Protein AF-A0A2L1J143-F1 (afdb_monomer_lite)

InterPro domains:
  IPR001646 Pentapeptide repeat [PF00805] (12-34)

Radius of gyration: 12.17 Å; chains: 1; bounding box: 36×21×25 Å

Structure (mmCIF, N/CA/C/O backbone):
data_AF-A0A2L1J143-F1
#
_entry.id   AF-A0A2L1J143-F1
#
loop_
_atom_site.group_PDB
_atom_site.id
_atom_site.type_symbol
_atom_site.label_atom_id
_atom_site.label_alt_id
_atom_site.label_comp_id
_atom_site.label_asym_id
_atom_site.label_entity_id
_atom_site.label_seq_id
_atom_site.pdbx_PDB_ins_code
_atom_site.Cartn_x
_atom_site.Cartn_y
_atom_site.Cartn_z
_atom_site.occupancy
_atom_site.B_iso_or_equiv
_atom_site.auth_seq_id
_atom_site.auth_comp_id
_atom_site.auth_asym_id
_atom_site.auth_atom_id
_atom_site.pdbx_PDB_model_num
ATOM 1 N N . ASP A 1 1 ? -25.899 2.446 14.691 1.00 42.09 1 ASP A N 1
ATOM 2 C CA . ASP A 1 1 ? -24.787 2.037 13.808 1.00 42.09 1 ASP A CA 1
ATOM 3 C C . ASP A 1 1 ? -24.909 0.572 13.435 1.00 42.09 1 ASP A C 1
ATOM 5 O O . ASP A 1 1 ? -24.894 -0.279 14.316 1.00 42.09 1 ASP A O 1
ATOM 9 N N . MET A 1 2 ? -25.127 0.269 12.154 1.00 38.38 2 MET A N 1
ATOM 10 C CA . MET A 1 2 ? -25.334 -1.104 11.686 1.00 38.38 2 MET A CA 1
ATOM 11 C C . MET A 1 2 ? -23.997 -1.671 11.197 1.00 38.38 2 MET A C 1
ATOM 13 O O . MET A 1 2 ? -23.561 -1.380 10.086 1.00 38.38 2 MET A O 1
ATOM 17 N N . ILE A 1 3 ? -23.329 -2.454 12.047 1.00 50.84 3 ILE A N 1
ATOM 18 C CA . ILE A 1 3 ? -22.162 -3.251 11.655 1.00 50.84 3 ILE A CA 1
ATOM 19 C C . ILE A 1 3 ? -22.691 -4.379 10.767 1.00 50.84 3 ILE A C 1
ATOM 21 O O . ILE A 1 3 ? -23.369 -5.291 11.239 1.00 50.84 3 ILE A O 1
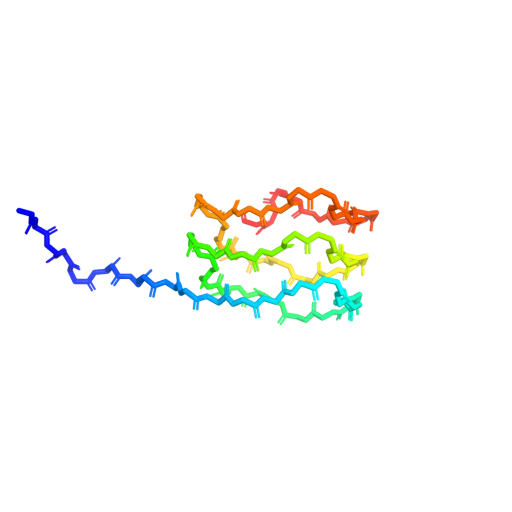ATOM 25 N N . THR A 1 4 ? -22.452 -4.284 9.461 1.00 53.72 4 THR A N 1
ATOM 26 C CA . THR A 1 4 ? -22.783 -5.359 8.520 1.00 53.72 4 THR A CA 1
ATOM 27 C C . THR A 1 4 ? -21.662 -6.398 8.523 1.00 53.72 4 THR A C 1
ATOM 29 O O . THR A 1 4 ? -20.523 -6.115 8.884 1.00 53.72 4 THR A O 1
ATOM 32 N N . THR A 1 5 ? -21.959 -7.628 8.112 1.00 53.56 5 THR A N 1
ATOM 33 C CA . THR A 1 5 ? -21.061 -8.803 8.139 1.00 53.56 5 THR A CA 1
ATOM 34 C C . THR A 1 5 ? -19.820 -8.712 7.229 1.00 53.56 5 THR A C 1
ATOM 36 O O . THR A 1 5 ? -19.137 -9.710 7.012 1.00 53.56 5 THR A O 1
ATOM 39 N N . ARG A 1 6 ? -19.500 -7.522 6.704 1.00 52.41 6 ARG A N 1
ATOM 40 C CA . ARG A 1 6 ? -18.298 -7.213 5.913 1.00 52.41 6 ARG A CA 1
ATOM 41 C C . ARG A 1 6 ? -17.668 -5.884 6.328 1.00 52.41 6 ARG A C 1
ATOM 43 O O . ARG A 1 6 ? -17.289 -5.089 5.479 1.00 52.41 6 ARG A O 1
ATOM 50 N N . THR A 1 7 ? -17.602 -5.596 7.622 1.00 49.25 7 THR A N 1
ATOM 51 C CA . THR A 1 7 ? -16.882 -4.412 8.103 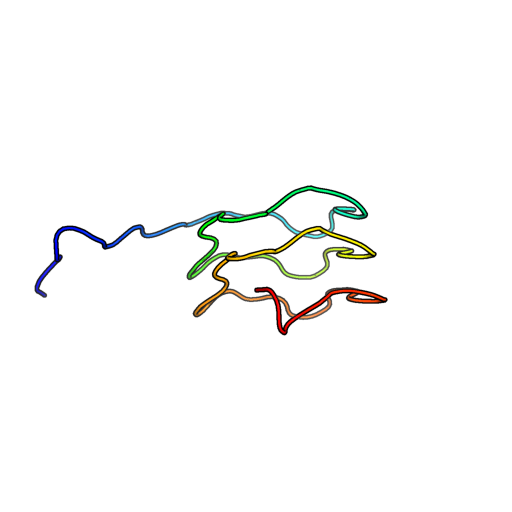1.00 49.25 7 THR A CA 1
ATOM 52 C C . THR A 1 7 ? -15.582 -4.854 8.764 1.00 49.25 7 THR A C 1
ATOM 54 O O . THR A 1 7 ? -15.584 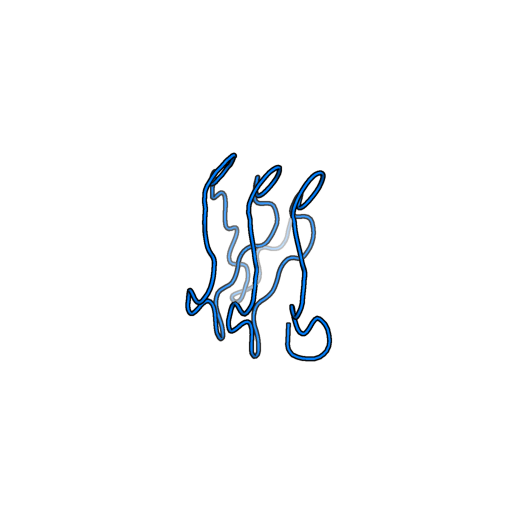-5.342 9.891 1.00 49.25 7 THR A O 1
ATOM 57 N N . TRP A 1 8 ? -14.471 -4.737 8.036 1.00 57.12 8 TRP A N 1
ATOM 58 C CA . TRP A 1 8 ? -13.125 -4.906 8.579 1.00 57.12 8 TRP A CA 1
ATOM 59 C C . TRP A 1 8 ? -12.575 -3.514 8.879 1.00 57.12 8 TRP A C 1
ATOM 61 O O . TRP A 1 8 ? -12.203 -2.780 7.973 1.00 57.12 8 TRP A O 1
ATOM 71 N N . PHE A 1 9 ? -12.570 -3.125 10.154 1.00 56.22 9 PHE A N 1
ATOM 72 C CA . PHE A 1 9 ? -11.848 -1.932 10.583 1.00 56.22 9 PHE A CA 1
ATOM 73 C C . PHE A 1 9 ? -10.381 -2.321 10.745 1.00 56.22 9 PHE A C 1
ATOM 75 O O . PHE A 1 9 ? -10.037 -3.041 11.683 1.00 56.22 9 PHE A O 1
ATOM 82 N N . CYS A 1 10 ? -9.532 -1.895 9.815 1.00 65.00 10 CYS A N 1
ATOM 83 C CA . CYS A 1 10 ? -8.095 -1.972 10.015 1.00 65.00 10 CYS A CA 1
ATOM 84 C C . CYS A 1 10 ? -7.648 -0.707 10.760 1.00 65.00 10 CYS A C 1
ATOM 86 O O . CYS A 1 10 ? -8.134 0.385 10.505 1.00 65.00 10 CYS A O 1
ATOM 88 N N . SER A 1 11 ? -6.770 -0.865 11.739 1.00 76.25 11 SER A N 1
ATOM 89 C CA . SER A 1 11 ? -6.113 0.239 12.438 1.00 76.25 11 SER A CA 1
ATOM 90 C C . SER A 1 11 ? -4.641 -0.128 12.505 1.00 76.25 11 SER A C 1
ATOM 92 O O . SER A 1 11 ? -4.136 -0.538 13.550 1.00 76.25 11 SER A O 1
ATOM 94 N N . ALA A 1 12 ? -3.982 -0.095 11.350 1.00 86.94 12 ALA A N 1
ATOM 95 C CA . ALA A 1 12 ? -2.548 -0.308 11.250 1.00 86.94 12 ALA A CA 1
ATOM 96 C C . ALA A 1 12 ? -1.816 1.031 11.371 1.00 86.94 12 ALA A C 1
ATOM 98 O O . ALA A 1 12 ? -2.268 2.045 10.838 1.00 86.94 12 ALA A O 1
ATOM 99 N N . TYR A 1 13 ? -0.676 1.001 12.054 1.00 94.88 13 TYR A N 1
ATOM 100 C CA . TYR A 1 13 ? 0.271 2.105 12.113 1.00 94.88 13 TYR A CA 1
ATOM 101 C C . TYR A 1 13 ? 1.589 1.616 11.520 1.00 94.88 13 TYR A C 1
ATOM 103 O O . TYR A 1 13 ? 2.314 0.840 12.146 1.00 94.88 13 TYR A O 1
ATOM 111 N N . ILE A 1 14 ? 1.858 2.009 10.278 1.00 94.38 14 ILE A N 1
ATOM 112 C CA . ILE A 1 14 ? 3.092 1.687 9.561 1.00 94.38 14 ILE A CA 1
ATOM 113 C C . ILE A 1 14 ? 3.546 3.002 8.965 1.00 94.38 14 ILE A C 1
ATOM 115 O O . ILE A 1 14 ? 2.922 3.471 8.026 1.00 94.38 14 ILE A O 1
ATOM 119 N N . THR A 1 15 ? 4.583 3.623 9.510 1.00 97.50 15 THR A N 1
ATOM 120 C CA . THR A 1 15 ? 5.025 4.947 9.056 1.00 97.50 15 THR A CA 1
ATOM 121 C C . THR A 1 15 ? 6.538 4.984 8.923 1.00 97.50 15 THR A C 1
ATOM 123 O O . THR A 1 15 ? 7.243 4.155 9.513 1.00 97.50 15 THR A O 1
ATOM 126 N N . ASN A 1 16 ? 7.038 5.903 8.095 1.00 97.62 16 ASN A N 1
ATOM 127 C CA . ASN A 1 16 ? 8.469 6.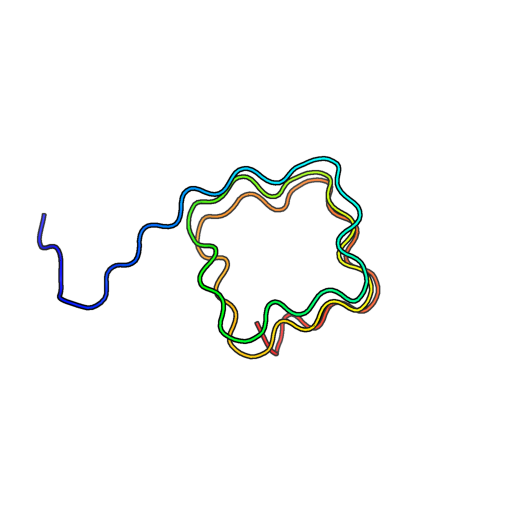112 7.860 1.00 97.62 16 ASN A CA 1
ATOM 128 C C . ASN A 1 16 ? 9.242 4.814 7.510 1.00 97.62 16 ASN A C 1
ATOM 130 O O . ASN A 1 16 ? 10.380 4.599 7.935 1.00 97.62 16 ASN A O 1
ATOM 134 N N . THR A 1 17 ? 8.594 3.902 6.774 1.00 97.81 17 THR A N 1
ATOM 135 C CA . THR A 1 17 ? 9.100 2.563 6.448 1.00 97.81 17 THR A CA 1
ATOM 136 C C . THR A 1 17 ? 9.311 2.398 4.943 1.00 97.81 17 THR A C 1
ATOM 138 O O . THR A 1 17 ? 8.566 2.915 4.108 1.00 97.81 17 THR A O 1
ATOM 141 N N . ASN A 1 18 ? 10.332 1.624 4.566 1.00 97.88 18 ASN A N 1
ATOM 142 C CA . ASN A 1 18 ? 10.516 1.205 3.182 1.00 97.88 18 ASN A CA 1
ATOM 143 C C . ASN A 1 18 ? 9.686 -0.052 2.884 1.00 97.88 18 ASN A C 1
ATOM 145 O O . ASN A 1 18 ? 10.088 -1.156 3.244 1.00 97.88 18 ASN A O 1
ATOM 149 N N . LEU A 1 19 ? 8.555 0.122 2.201 1.00 97.38 19 LEU A N 1
ATOM 150 C 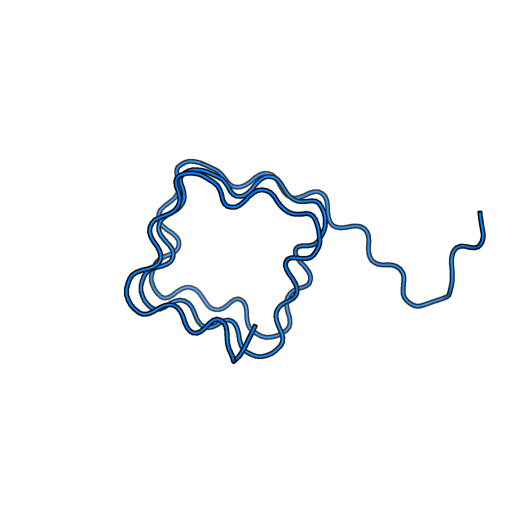CA . LEU A 1 19 ? 7.657 -0.954 1.774 1.00 97.38 19 LEU A CA 1
ATOM 151 C C . LEU A 1 19 ? 7.879 -1.362 0.312 1.00 97.38 19 LEU A C 1
ATOM 153 O O . LEU A 1 19 ? 7.075 -2.108 -0.238 1.00 97.38 19 LEU A O 1
ATOM 157 N N . SER A 1 20 ? 8.948 -0.891 -0.335 1.00 97.00 20 SER A N 1
ATOM 158 C CA . SER A 1 20 ? 9.179 -1.143 -1.761 1.00 97.00 20 SER A CA 1
ATOM 159 C C . SER A 1 20 ? 9.123 -2.635 -2.090 1.00 97.00 20 SER A C 1
ATOM 161 O O . SER A 1 20 ? 9.710 -3.456 -1.385 1.00 97.00 20 SER A O 1
ATOM 163 N N . TYR A 1 21 ? 8.441 -2.973 -3.185 1.00 96.50 21 TYR A N 1
ATOM 164 C CA . TYR A 1 21 ? 8.250 -4.342 -3.681 1.00 96.50 21 TYR A CA 1
ATOM 165 C C . TYR A 1 21 ? 7.494 -5.295 -2.738 1.00 96.50 21 TYR A C 1
ATOM 167 O O . TYR A 1 21 ? 7.400 -6.490 -3.024 1.00 96.50 21 TYR A O 1
ATOM 175 N N . ALA A 1 22 ? 6.922 -4.797 -1.637 1.00 96.12 22 ALA A N 1
ATOM 176 C CA . ALA A 1 22 ? 6.056 -5.594 -0.780 1.00 96.12 22 ALA A CA 1
ATOM 177 C C . ALA A 1 22 ? 4.756 -5.984 -1.504 1.00 96.12 22 ALA A C 1
ATOM 179 O O . ALA A 1 22 ? 4.254 -5.269 -2.380 1.00 96.12 22 ALA A O 1
ATOM 180 N N . ASN A 1 23 ? 4.195 -7.129 -1.112 1.00 95.81 23 ASN A N 1
ATOM 181 C CA . ASN A 1 23 ? 2.929 -7.619 -1.640 1.00 95.81 23 ASN A CA 1
ATOM 182 C C . ASN A 1 23 ? 1.786 -7.325 -0.663 1.00 95.81 23 ASN A C 1
ATOM 184 O O . ASN A 1 23 ? 1.662 -7.976 0.372 1.00 95.81 23 ASN A O 1
ATOM 188 N N . PHE A 1 24 ? 0.945 -6.367 -1.038 1.00 94.94 24 PHE A N 1
ATOM 189 C CA . PHE A 1 24 ? -0.281 -5.968 -0.350 1.00 94.94 24 PHE A CA 1
ATOM 190 C C . PHE A 1 24 ? -1.543 -6.376 -1.122 1.00 94.94 24 PHE A C 1
ATOM 192 O O . PHE A 1 24 ? -2.629 -5.874 -0.841 1.00 94.94 24 PHE A O 1
ATOM 199 N N . SER A 1 25 ? -1.440 -7.288 -2.091 1.00 94.62 25 SER A N 1
ATOM 200 C CA . SER A 1 25 ? -2.590 -7.708 -2.896 1.00 94.62 25 SER A CA 1
ATOM 201 C C . SER A 1 25 ? -3.724 -8.224 -2.004 1.00 94.62 25 SER A C 1
ATOM 203 O O . SER A 1 25 ? -3.518 -9.118 -1.182 1.00 94.62 25 SER A O 1
ATOM 205 N N . LYS A 1 26 ? -4.934 -7.688 -2.206 1.00 93.06 26 LYS A N 1
ATOM 206 C CA . LYS A 1 26 ? -6.171 -8.012 -1.470 1.00 93.06 26 LYS A CA 1
ATOM 207 C C . LYS A 1 26 ? -6.158 -7.670 0.026 1.00 93.06 26 LYS A C 1
ATOM 209 O O . LYS A 1 26 ? -7.029 -8.143 0.758 1.00 93.06 26 LYS A O 1
ATOM 214 N N . VAL A 1 27 ? -5.190 -6.886 0.498 1.00 90.94 27 VAL A N 1
ATOM 215 C CA . VAL A 1 27 ? -5.150 -6.437 1.896 1.00 90.94 27 VAL A CA 1
ATOM 216 C C . VAL A 1 27 ? -6.137 -5.284 2.094 1.00 90.94 27 VAL A C 1
ATOM 218 O O . VAL A 1 27 ? -6.248 -4.396 1.255 1.00 90.94 27 VAL A O 1
ATOM 221 N N . VAL A 1 28 ? -6.848 -5.288 3.223 1.00 91.12 28 VAL A N 1
ATOM 222 C CA . VAL A 1 28 ? -7.715 -4.180 3.644 1.00 91.12 28 VAL A CA 1
ATOM 223 C C . VAL A 1 28 ? -6.946 -3.308 4.631 1.00 91.12 28 VAL A C 1
ATOM 225 O O . VAL A 1 28 ? -6.714 -3.701 5.775 1.00 91.12 28 VAL A O 1
ATOM 228 N N . LEU A 1 29 ? -6.534 -2.132 4.169 1.00 91.12 29 LEU A N 1
ATOM 229 C CA . LEU A 1 29 ? -5.828 -1.102 4.927 1.00 91.12 29 LEU A CA 1
ATOM 230 C C . LEU A 1 29 ? -6.682 0.165 4.961 1.00 91.12 29 LEU A C 1
ATOM 232 O O . LEU A 1 29 ? -6.239 1.216 4.517 1.00 91.12 29 LEU A O 1
ATOM 236 N N . GLU A 1 30 ? -7.923 0.070 5.430 1.00 91.25 30 GLU A N 1
ATOM 237 C CA . GLU A 1 30 ? -8.837 1.213 5.571 1.00 91.25 30 GLU A CA 1
ATOM 238 C C . GLU A 1 30 ? -8.635 1.902 6.916 1.00 91.25 30 GLU A C 1
ATOM 240 O O . GLU A 1 30 ? -8.411 1.212 7.904 1.00 91.25 30 GLU A O 1
ATOM 245 N N . LYS A 1 31 ? -8.753 3.235 6.973 1.00 92.25 31 LYS A N 1
ATOM 246 C CA . LYS A 1 31 ? -8.592 4.047 8.200 1.00 92.25 31 LYS A CA 1
ATOM 247 C C . LYS A 1 31 ? -7.270 3.807 8.953 1.00 92.25 31 LYS A C 1
ATOM 249 O O . LYS A 1 31 ? -7.238 3.812 10.181 1.00 92.25 31 LYS A O 1
ATOM 254 N N . CYS A 1 32 ? -6.195 3.569 8.210 1.00 93.25 32 CYS A N 1
ATOM 255 C CA . CYS A 1 32 ? -4.852 3.314 8.721 1.00 93.25 32 CYS A CA 1
ATOM 256 C C . CYS A 1 32 ? -3.952 4.552 8.625 1.00 93.25 32 CYS A C 1
ATOM 258 O O . CYS A 1 32 ? -4.130 5.401 7.753 1.00 93.25 32 CYS A O 1
ATOM 260 N N . GLU A 1 33 ? -2.929 4.580 9.474 1.00 96.62 33 GLU A N 1
ATOM 261 C CA . GLU A 1 33 ? -1.851 5.569 9.455 1.00 96.62 33 GLU A CA 1
ATOM 262 C C . GLU A 1 33 ? -0.681 4.989 8.648 1.00 96.62 33 GLU A C 1
ATOM 264 O O . GLU A 1 33 ? 0.023 4.086 9.115 1.00 96.62 33 GLU A O 1
ATOM 269 N N . LEU A 1 34 ? -0.527 5.456 7.406 1.00 96.88 34 LEU A N 1
ATOM 270 C CA . LEU A 1 34 ? 0.391 4.920 6.391 1.00 96.88 34 LEU A CA 1
ATOM 271 C C . LEU A 1 34 ? 1.313 5.994 5.784 1.00 96.88 34 LEU A C 1
ATOM 273 O O . LEU A 1 34 ? 1.876 5.802 4.695 1.00 96.88 34 LEU A O 1
ATOM 277 N N . TRP A 1 35 ? 1.454 7.125 6.468 1.00 97.75 35 TRP A N 1
ATOM 278 C CA . TRP A 1 35 ? 2.203 8.282 6.000 1.00 97.75 35 TRP A CA 1
ATOM 279 C C . TRP A 1 35 ? 3.724 8.062 6.021 1.00 97.75 35 TRP A C 1
ATOM 281 O O . TRP A 1 35 ? 4.258 7.200 6.724 1.00 97.75 35 TRP A O 1
ATOM 291 N N . GLU A 1 36 ? 4.426 8.837 5.192 1.00 98.44 36 GLU A N 1
ATOM 292 C CA . GLU A 1 36 ? 5.895 8.834 5.035 1.00 98.44 36 GLU A CA 1
ATOM 293 C C . GLU A 1 36 ? 6.519 7.477 4.635 1.00 98.44 36 GLU A C 1
ATOM 295 O O . GLU A 1 36 ? 7.706 7.235 4.835 1.00 98.44 36 GLU A O 1
ATOM 300 N N . ASN A 1 37 ? 5.751 6.565 4.034 1.00 98.25 37 ASN A N 1
ATOM 301 C CA . ASN A 1 37 ? 6.284 5.288 3.544 1.00 98.25 37 ASN A CA 1
ATOM 302 C C . ASN A 1 37 ? 6.762 5.349 2.088 1.00 98.25 37 ASN A C 1
ATOM 304 O O . ASN A 1 37 ? 6.212 6.078 1.260 1.00 98.25 37 ASN A O 1
ATOM 308 N N . ARG A 1 38 ? 7.718 4.483 1.732 1.00 98.38 38 ARG A N 1
ATOM 309 C CA . ARG A 1 38 ? 8.087 4.232 0.328 1.00 98.38 38 ARG A CA 1
ATOM 310 C C . ARG A 1 38 ? 7.326 3.032 -0.232 1.00 98.38 38 ARG A C 1
ATOM 312 O O . ARG A 1 38 ? 7.551 1.911 0.208 1.00 98.38 38 ARG A O 1
ATOM 319 N N . TRP A 1 39 ? 6.512 3.265 -1.255 1.00 97.44 39 TRP A N 1
ATOM 320 C CA . TRP A 1 39 ? 5.632 2.295 -1.920 1.00 97.44 39 TRP A CA 1
ATOM 321 C C . TRP A 1 39 ? 6.109 1.919 -3.331 1.00 97.44 39 TRP A C 1
ATOM 323 O O . TRP A 1 39 ? 5.324 1.548 -4.205 1.00 97.44 39 TRP A O 1
ATOM 333 N N . MET A 1 40 ? 7.409 2.050 -3.597 1.00 96.06 40 MET A N 1
ATOM 334 C CA . MET A 1 40 ? 7.942 1.831 -4.937 1.00 96.06 40 MET A CA 1
ATOM 335 C C . MET A 1 40 ? 7.734 0.377 -5.374 1.00 96.06 40 MET A C 1
ATOM 337 O O . MET A 1 40 ? 8.248 -0.550 -4.749 1.00 96.06 40 MET A O 1
ATOM 341 N N . GLY A 1 41 ? 6.984 0.177 -6.459 1.00 95.38 41 GLY A N 1
ATOM 342 C CA . GLY A 1 41 ? 6.736 -1.149 -7.027 1.00 95.38 41 GLY A CA 1
ATOM 343 C C . GLY A 1 41 ? 5.964 -2.115 -6.119 1.00 95.38 41 GLY A C 1
ATOM 344 O O . GLY A 1 41 ? 6.070 -3.326 -6.314 1.00 95.38 41 GLY A O 1
ATOM 345 N N . THR A 1 42 ? 5.222 -1.630 -5.117 1.00 96.81 42 THR A N 1
ATOM 346 C CA . THR A 1 42 ? 4.362 -2.505 -4.305 1.00 96.81 42 THR A CA 1
ATOM 347 C C . THR A 1 42 ? 3.231 -3.104 -5.129 1.00 96.81 42 THR A C 1
ATOM 349 O O . THR A 1 42 ? 2.612 -2.423 -5.946 1.00 96.81 42 THR A O 1
ATOM 352 N N . GLN A 1 43 ? 2.915 -4.372 -4.868 1.00 96.50 43 GLN A N 1
ATOM 353 C CA . GLN A 1 43 ? 1.763 -5.038 -5.473 1.00 96.50 43 GLN A CA 1
ATOM 354 C C . GLN A 1 43 ? 0.523 -4.743 -4.638 1.00 96.50 43 GLN A C 1
ATOM 356 O O . GLN A 1 43 ? 0.471 -5.124 -3.472 1.00 96.50 43 GLN A O 1
ATOM 361 N N . VAL A 1 44 ? -0.471 -4.086 -5.228 1.00 96.12 44 VAL A N 1
ATOM 362 C CA . VAL A 1 44 ? -1.682 -3.639 -4.519 1.00 96.12 44 VAL A CA 1
ATOM 363 C C . VAL A 1 44 ? -2.966 -4.144 -5.164 1.00 96.12 44 VAL A C 1
ATOM 365 O O . VAL A 1 44 ? -4.024 -3.583 -4.940 1.00 96.12 44 VAL A O 1
ATOM 368 N N . LEU A 1 45 ? -2.903 -5.231 -5.939 1.00 96.44 45 LEU A N 1
ATOM 369 C CA . LEU A 1 45 ? -4.070 -5.753 -6.648 1.00 96.44 45 LEU A CA 1
ATOM 370 C C . LEU A 1 45 ? -5.210 -6.131 -5.681 1.00 96.44 45 LEU A C 1
ATOM 372 O O . LEU A 1 45 ? -5.107 -7.119 -4.951 1.00 96.44 45 LEU A O 1
ATOM 376 N N . GLY A 1 46 ? -6.308 -5.378 -5.723 1.00 94.12 46 GLY A N 1
ATOM 377 C CA . GLY A 1 46 ? -7.498 -5.497 -4.885 1.00 94.12 46 GLY A CA 1
ATOM 378 C C . GLY A 1 46 ? -7.327 -4.976 -3.458 1.00 94.12 46 GLY A C 1
ATOM 379 O O . GLY A 1 46 ? -8.060 -5.433 -2.580 1.00 94.12 46 GLY A O 1
ATOM 380 N N . ALA A 1 47 ? -6.326 -4.134 -3.196 1.00 93.94 47 ALA A N 1
ATOM 381 C CA . ALA A 1 47 ? -6.037 -3.603 -1.869 1.00 93.94 47 ALA A CA 1
ATOM 382 C C . ALA A 1 47 ? -6.820 -2.315 -1.587 1.00 93.94 47 ALA A C 1
ATOM 384 O O . ALA A 1 47 ? -6.713 -1.339 -2.321 1.00 93.94 47 ALA A O 1
ATOM 385 N N . THR A 1 48 ? -7.540 -2.255 -0.466 1.00 91.88 48 THR A N 1
ATOM 386 C CA . THR A 1 48 ? -8.333 -1.064 -0.130 1.00 91.88 48 THR A CA 1
ATOM 387 C C . THR A 1 48 ? -7.587 -0.152 0.838 1.00 91.88 48 THR A C 1
ATOM 389 O O . THR A 1 48 ? -7.015 -0.604 1.828 1.00 91.88 48 THR A O 1
ATOM 392 N N . PHE A 1 49 ? -7.621 1.152 0.555 1.00 93.06 49 PHE A N 1
ATOM 393 C CA . PHE A 1 49 ? -6.980 2.202 1.359 1.00 93.06 49 PHE A CA 1
ATOM 394 C C . PHE A 1 49 ? -7.976 3.276 1.833 1.00 93.06 49 PHE A C 1
ATOM 396 O O . PHE A 1 49 ? -7.597 4.396 2.174 1.00 93.06 49 PHE A O 1
ATOM 403 N N . SER A 1 50 ? -9.276 2.968 1.811 1.00 90.81 50 SER A N 1
ATOM 404 C CA . SER A 1 50 ? -10.351 3.926 2.085 1.00 90.81 50 SER A CA 1
ATOM 405 C C . SER A 1 50 ? -10.186 4.590 3.454 1.00 90.81 50 SER A C 1
ATOM 407 O O . SER A 1 50 ? -10.195 3.928 4.490 1.00 90.81 50 SER A O 1
ATOM 409 N N . GLY A 1 51 ? -10.063 5.917 3.466 1.00 92.06 51 GLY A N 1
ATOM 410 C CA . GLY A 1 51 ? -9.923 6.701 4.696 1.00 92.06 51 GLY A CA 1
ATOM 411 C C . GLY A 1 51 ? -8.569 6.579 5.398 1.00 92.06 51 GLY A C 1
ATOM 412 O O . GLY A 1 51 ? -8.462 7.054 6.522 1.00 92.06 51 GLY A O 1
ATOM 413 N N . SER A 1 52 ? -7.570 5.949 4.778 1.00 93.94 52 SER A N 1
ATOM 414 C CA . SER A 1 52 ? -6.205 5.892 5.310 1.00 93.94 52 SER A CA 1
ATOM 415 C C . SER A 1 52 ? -5.406 7.130 4.942 1.00 93.94 52 SER A C 1
ATOM 417 O O . SER A 1 52 ? -5.589 7.698 3.863 1.00 93.94 52 SER A O 1
ATOM 419 N N . ASP A 1 53 ? -4.492 7.519 5.825 1.00 96.31 53 ASP A N 1
ATOM 420 C CA . ASP A 1 53 ? -3.546 8.591 5.556 1.00 96.31 53 ASP A CA 1
ATOM 421 C C . ASP A 1 53 ? -2.290 8.031 4.883 1.00 96.31 53 ASP A C 1
ATOM 423 O O . ASP A 1 53 ? -1.507 7.313 5.497 1.00 96.31 53 ASP A O 1
ATOM 427 N N . LEU A 1 54 ? -2.112 8.364 3.605 1.00 96.62 54 LEU A N 1
ATOM 428 C CA . LEU A 1 54 ? -0.945 8.022 2.786 1.00 96.62 54 LEU A CA 1
ATOM 429 C C . LEU A 1 54 ? -0.062 9.252 2.494 1.00 96.62 54 LEU A C 1
ATOM 431 O O . LEU A 1 54 ? 0.757 9.235 1.569 1.00 96.62 54 LEU A O 1
ATOM 435 N N . SER A 1 55 ? -0.250 10.347 3.235 1.00 97.81 55 SER A N 1
ATOM 436 C CA . SER A 1 55 ? 0.466 11.604 3.028 1.00 97.81 55 SER A CA 1
ATOM 437 C C . SER A 1 55 ? 1.983 11.444 3.175 1.00 97.81 55 SER A C 1
ATOM 439 O O . SER A 1 55 ? 2.490 10.565 3.869 1.00 97.81 55 SER A O 1
ATOM 441 N N . GLY A 1 56 ? 2.742 12.251 2.431 1.00 97.50 56 GLY A N 1
ATOM 442 C CA . GLY A 1 56 ? 4.209 12.190 2.447 1.00 97.50 56 GLY A CA 1
ATOM 443 C C . GLY A 1 56 ? 4.824 10.900 1.883 1.00 97.50 56 GLY A C 1
ATOM 444 O O . GLY A 1 56 ? 6.043 10.762 1.916 1.00 97.50 56 GLY A O 1
ATOM 445 N N . GLY A 1 57 ? 4.027 9.958 1.368 1.00 97.19 57 GLY A N 1
ATOM 446 C CA . GLY A 1 57 ? 4.544 8.718 0.796 1.00 97.19 57 GLY A CA 1
ATOM 447 C C . GLY A 1 57 ? 5.208 8.895 -0.575 1.00 97.19 57 GLY A C 1
ATOM 448 O O . GLY A 1 57 ? 4.852 9.770 -1.368 1.00 97.19 57 GLY A O 1
ATOM 449 N N . GLU A 1 58 ? 6.157 8.012 -0.885 1.00 97.62 58 GLU A N 1
ATOM 450 C CA . GLU A 1 58 ? 6.767 7.904 -2.212 1.00 97.62 58 GLU A CA 1
ATOM 451 C C . GLU A 1 58 ? 6.082 6.798 -3.023 1.00 97.62 58 GLU A C 1
ATOM 453 O O . GLU A 1 58 ? 6.190 5.622 -2.682 1.00 97.62 58 GLU A O 1
ATOM 458 N N . PHE A 1 59 ? 5.429 7.146 -4.133 1.00 95.31 59 PHE A N 1
ATOM 459 C CA . PHE A 1 59 ? 4.594 6.208 -4.899 1.00 95.31 59 PHE A CA 1
ATOM 460 C C . PHE A 1 59 ? 5.078 5.952 -6.333 1.00 95.31 59 PHE A C 1
ATOM 462 O O . PHE A 1 59 ? 4.297 5.643 -7.235 1.00 95.31 59 PHE A O 1
ATOM 469 N N . SER A 1 60 ? 6.375 6.099 -6.583 1.00 93.06 60 SER A N 1
ATOM 470 C CA . SER A 1 60 ? 6.957 5.844 -7.902 1.00 93.06 60 SER A CA 1
ATOM 471 C C . SER A 1 60 ? 6.622 4.424 -8.381 1.00 93.06 60 SER A C 1
ATOM 473 O O . SER A 1 60 ? 7.001 3.445 -7.744 1.00 93.06 60 SER A O 1
ATOM 475 N N . SER A 1 61 ? 5.956 4.296 -9.531 1.00 90.31 61 SER A N 1
ATOM 476 C CA . SER A 1 61 ? 5.505 3.003 -10.091 1.00 90.31 61 SER A CA 1
ATOM 477 C C . SER A 1 61 ? 4.471 2.240 -9.245 1.00 90.31 61 SER A C 1
ATOM 479 O O . SER A 1 61 ? 4.341 1.027 -9.391 1.00 90.31 61 SER A O 1
ATOM 481 N N . PHE A 1 62 ? 3.740 2.921 -8.363 1.00 91.62 62 PHE A N 1
ATOM 482 C CA . PHE A 1 62 ? 2.558 2.357 -7.712 1.00 91.62 62 PHE A CA 1
ATOM 483 C C . PHE A 1 62 ? 1.393 2.308 -8.716 1.00 91.62 62 PHE A C 1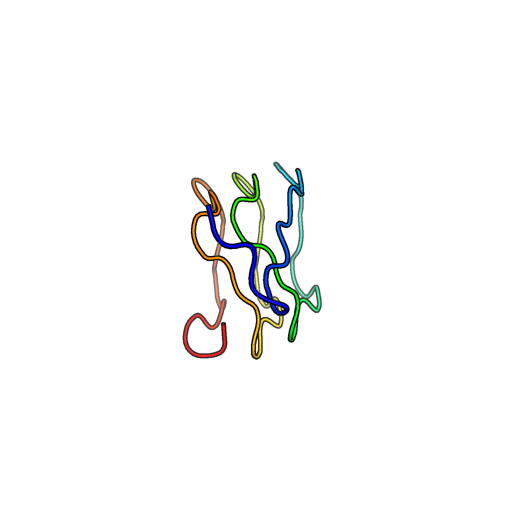
ATOM 485 O O . PHE A 1 62 ? 1.220 3.237 -9.504 1.00 91.62 62 PHE A O 1
ATOM 492 N N . ASP A 1 63 ? 0.595 1.237 -8.728 1.00 93.56 63 ASP A N 1
ATOM 493 C CA . ASP A 1 63 ? -0.552 1.124 -9.641 1.00 93.56 63 ASP A CA 1
ATOM 494 C C . ASP A 1 63 ? -1.884 1.297 -8.901 1.00 93.56 63 ASP A C 1
ATOM 496 O O . ASP A 1 63 ? -2.538 0.329 -8.507 1.00 93.56 63 ASP A O 1
ATOM 500 N N . TRP A 1 64 ? -2.319 2.553 -8.762 1.00 91.19 64 TRP A N 1
ATOM 501 C CA . TRP A 1 64 ? -3.606 2.918 -8.154 1.00 91.19 64 TRP A CA 1
ATOM 502 C C . TRP A 1 64 ? -4.823 2.332 -8.866 1.00 91.19 64 TRP A C 1
ATOM 504 O O . TRP A 1 64 ? -5.890 2.291 -8.270 1.00 91.19 64 TRP A O 1
ATOM 514 N N . ARG A 1 65 ? -4.711 1.906 -10.131 1.00 93.88 65 ARG A N 1
ATOM 515 C CA . ARG A 1 65 ? -5.846 1.291 -10.843 1.00 93.88 65 ARG A CA 1
ATOM 516 C C . ARG A 1 65 ? -6.104 -0.129 -10.362 1.00 93.88 65 ARG A C 1
ATOM 518 O O . ARG A 1 65 ? -7.170 -0.674 -10.634 1.00 93.88 65 ARG A O 1
ATOM 525 N N . THR A 1 66 ? -5.100 -0.733 -9.732 1.00 91.81 66 THR A N 1
ATOM 526 C CA . THR A 1 66 ? -5.182 -2.089 -9.197 1.00 91.81 66 THR A CA 1
ATOM 527 C C . THR A 1 66 ? -5.524 -2.118 -7.720 1.00 91.81 66 THR A C 1
ATOM 529 O O . THR A 1 66 ? -5.961 -3.174 -7.285 1.00 91.81 66 THR A O 1
ATOM 532 N N . ALA A 1 67 ? -5.354 -1.005 -6.996 1.00 83.81 67 ALA A N 1
ATOM 533 C CA . ALA A 1 67 ? -5.789 -0.848 -5.610 1.00 83.81 67 ALA A CA 1
ATOM 534 C C . ALA A 1 67 ? -7.319 -0.960 -5.505 1.00 83.81 67 ALA A C 1
ATOM 536 O O . ALA A 1 67 ? -8.016 -0.131 -6.134 1.00 83.81 67 ALA A O 1
#

pLDDT: mean 88.0, std 15.79, range [38.38, 98.44]

Secondary structure (DSSP, 8-state):
----TT------B--S-B-TT-B-TT-B-TT-B-TT-B-TT-B-TT-B-TT-B-TT-B-TT--TTT-

Organism: Klebsiella pneumoniae (NCBI:txid573)

Foldseek 3Di:
DDDDPPDDDDAEEDALEECAQAECALPEQELYAQDNYEHHNYHHQNYDHHNYDHHNYHQHPPDPVRD

Sequence (67 aa):
DMITTRTWFCSAYITNTNLSYANFSKVVLEKCELWENRWMGTQVLGATFSGSDLSGGEFSSFDWRTA